Protein AF-A0A1Y2GQ17-F1 (afdb_monomer_lite)

Radius of gyration: 25.45 Å; chains: 1; bounding box: 44×24×74 Å

Foldseek 3Di:
D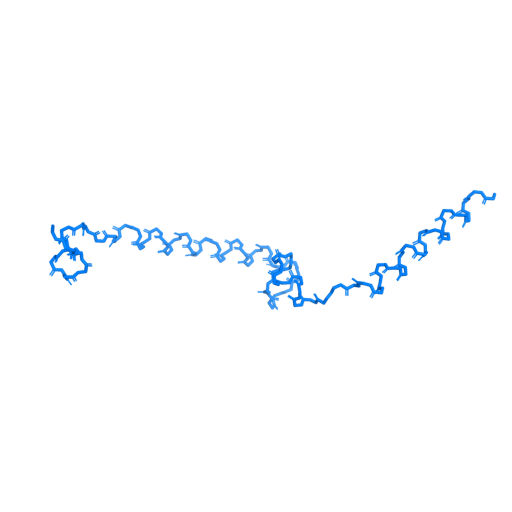VVVVVVVVVVVVVVVCVVVPDDPVVCCVVVNDPPDPDDPVCVVVVVVVVVVVVVVVVVVCVVVDDDPVVCCVVVNDPD

pLDDT: mean 91.77, std 7.82, range [54.84, 97.81]

Organism: NCBI:txid64571

Structure (mmCIF, N/CA/C/O backbone):
data_AF-A0A1Y2GQ17-F1
#
_entry.id   AF-A0A1Y2GQ17-F1
#
loop_
_atom_site.group_PDB
_atom_site.id
_atom_site.type_symbol
_atom_site.label_atom_id
_atom_site.label_alt_id
_atom_site.label_comp_id
_atom_site.label_asym_id
_atom_site.label_entity_id
_atom_site.label_seq_id
_atom_site.pdbx_PDB_ins_code
_atom_site.Cartn_x
_atom_site.Cartn_y
_atom_site.Cartn_z
_atom_site.occupancy
_atom_site.B_iso_or_equiv
_atom_site.auth_seq_id
_atom_site.auth_comp_id
_atom_site.auth_asym_id
_atom_site.auth_atom_id
_atom_site.pdbx_PDB_model_num
ATOM 1 N N . MET A 1 1 ? 29.879 15.091 -34.811 1.00 54.84 1 MET A N 1
ATOM 2 C CA . MET A 1 1 ? 30.547 14.055 -33.991 1.00 54.84 1 MET A CA 1
ATOM 3 C C . MET A 1 1 ? 30.017 13.940 -32.554 1.00 54.84 1 MET A C 1
ATOM 5 O O . MET A 1 1 ? 30.109 12.841 -32.037 1.00 54.84 1 MET A O 1
ATOM 9 N N . ALA A 1 2 ? 29.475 14.991 -31.914 1.00 61.59 2 ALA A N 1
ATOM 10 C CA . ALA A 1 2 ? 29.053 14.950 -30.497 1.00 61.59 2 ALA A CA 1
ATOM 11 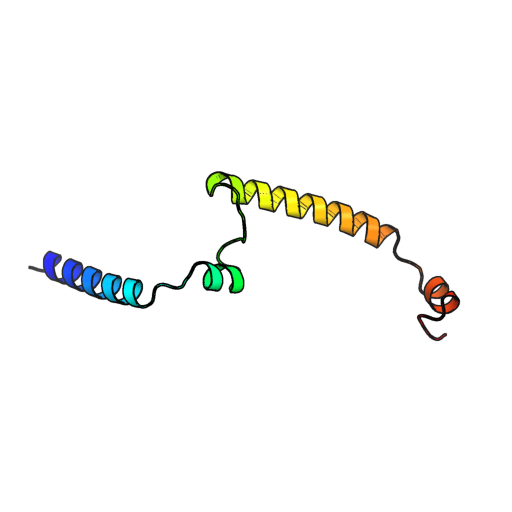C C . ALA A 1 2 ? 27.820 14.062 -30.195 1.00 61.59 2 ALA A C 1
ATOM 13 O O . ALA A 1 2 ? 27.776 13.390 -29.175 1.00 61.59 2 ALA A O 1
ATOM 14 N N . ASP A 1 3 ? 26.863 13.969 -31.119 1.00 66.69 3 ASP A N 1
ATOM 15 C CA . ASP A 1 3 ? 25.618 13.202 -30.919 1.00 66.69 3 ASP A CA 1
ATOM 16 C C . ASP A 1 3 ? 25.843 11.684 -30.713 1.00 66.69 3 ASP A C 1
ATOM 18 O O . ASP A 1 3 ? 25.138 11.014 -29.961 1.00 66.69 3 ASP A O 1
ATOM 22 N N . ASN A 1 4 ? 26.898 11.127 -31.321 1.00 72.38 4 ASN A N 1
ATOM 23 C CA . ASN A 1 4 ? 27.209 9.699 -31.216 1.00 72.38 4 ASN A CA 1
ATOM 24 C C . ASN A 1 4 ? 27.881 9.329 -29.879 1.00 72.38 4 ASN A C 1
ATOM 26 O O . ASN A 1 4 ? 27.744 8.200 -29.407 1.00 72.38 4 ASN A O 1
ATOM 30 N N . THR A 1 5 ? 28.606 10.262 -29.254 1.00 79.19 5 THR A N 1
ATOM 31 C CA . THR A 1 5 ? 29.244 10.031 -27.948 1.00 79.19 5 THR A CA 1
ATOM 32 C C . THR A 1 5 ? 28.231 10.029 -26.808 1.00 79.19 5 THR A C 1
ATOM 34 O O . THR A 1 5 ? 28.342 9.219 -25.897 1.00 79.19 5 THR A O 1
ATOM 37 N N . ASP A 1 6 ? 27.198 10.867 -26.875 1.00 81.19 6 ASP A N 1
ATOM 38 C CA . ASP A 1 6 ? 26.141 10.866 -25.856 1.00 81.19 6 ASP A CA 1
ATOM 39 C C . ASP A 1 6 ? 25.268 9.608 -25.961 1.00 81.19 6 ASP A C 1
ATOM 41 O O . ASP A 1 6 ? 24.927 8.985 -24.956 1.00 81.19 6 ASP A O 1
ATOM 45 N N . LYS A 1 7 ? 24.990 9.157 -27.191 1.00 85.12 7 LYS A N 1
ATOM 46 C CA . LYS A 1 7 ? 24.252 7.913 -27.441 1.00 85.12 7 LYS A CA 1
ATOM 47 C C . LYS A 1 7 ? 24.997 6.660 -26.970 1.00 85.12 7 LYS A C 1
ATOM 49 O O . LYS A 1 7 ? 24.373 5.745 -26.439 1.00 85.12 7 LYS A O 1
ATOM 54 N N . THR A 1 8 ? 26.312 6.604 -27.171 1.00 85.06 8 THR A N 1
ATOM 55 C CA . THR A 1 8 ? 27.141 5.471 -26.719 1.00 85.06 8 THR A CA 1
ATOM 56 C C . THR A 1 8 ? 27.211 5.408 -25.198 1.00 85.06 8 THR A C 1
ATOM 58 O O . THR A 1 8 ? 26.940 4.355 -24.631 1.00 85.06 8 THR A O 1
ATOM 61 N N . ARG A 1 9 ? 27.417 6.546 -24.529 1.00 88.06 9 ARG A N 1
ATOM 62 C CA . ARG A 1 9 ? 27.391 6.633 -23.060 1.00 88.06 9 ARG A CA 1
ATOM 63 C C . ARG A 1 9 ? 26.045 6.224 -22.464 1.00 88.06 9 ARG A C 1
ATOM 65 O O . ARG A 1 9 ? 26.008 5.433 -21.529 1.00 88.06 9 ARG A O 1
ATOM 72 N N . ALA A 1 10 ? 24.937 6.695 -23.039 1.00 90.56 10 ALA A N 1
ATOM 73 C CA . ALA A 1 10 ? 23.599 6.295 -22.599 1.00 90.56 10 ALA A CA 1
ATOM 74 C C . ALA A 1 10 ? 23.359 4.779 -22.757 1.00 90.56 10 ALA A C 1
ATOM 76 O O . ALA A 1 10 ? 22.687 4.164 -21.930 1.00 90.56 10 ALA A O 1
ATOM 77 N N . SER A 1 11 ? 23.926 4.166 -23.802 1.00 92.75 11 SER A N 1
ATOM 78 C CA . SER A 1 11 ? 23.881 2.714 -24.002 1.00 92.75 11 SER A CA 1
ATOM 79 C C . SER A 1 11 ? 24.677 1.966 -22.929 1.00 92.75 11 SER A C 1
ATOM 81 O O . SER A 1 11 ? 24.172 1.003 -22.360 1.00 92.75 11 SER A O 1
ATOM 83 N N . GLU A 1 12 ? 25.893 2.419 -22.620 1.00 92.94 12 GLU A N 1
ATOM 84 C CA . GLU A 1 12 ? 26.763 1.824 -21.592 1.00 92.94 12 GLU A CA 1
ATOM 85 C C . GLU A 1 12 ? 26.146 1.920 -20.182 1.00 92.94 12 GLU A C 1
ATOM 87 O O . GLU A 1 12 ? 26.189 0.965 -19.396 1.00 92.94 12 GLU A O 1
ATOM 92 N N . GLU A 1 13 ? 25.513 3.053 -19.864 1.00 95.12 13 GLU A N 1
ATOM 93 C CA . GLU A 1 13 ? 24.770 3.250 -18.616 1.00 95.12 13 GLU A CA 1
ATOM 94 C C . GLU A 1 13 ? 23.563 2.309 -18.532 1.00 95.12 13 GLU A C 1
ATOM 96 O O . GLU A 1 13 ? 23.387 1.614 -17.528 1.00 95.12 13 GLU A O 1
ATOM 101 N N . LEU A 1 14 ? 22.762 2.220 -19.599 1.00 94.69 14 LEU A N 1
ATOM 102 C CA . LEU A 1 14 ? 21.612 1.318 -19.652 1.00 94.69 14 LEU A CA 1
ATOM 103 C C . LEU A 1 14 ? 22.030 -0.145 -19.467 1.00 94.69 14 LEU A C 1
ATOM 105 O O . LEU A 1 14 ? 21.404 -0.862 -18.688 1.00 94.69 14 LEU A O 1
ATOM 109 N N . GLU A 1 15 ? 23.097 -0.590 -20.133 1.00 95.69 15 GLU A N 1
ATOM 110 C CA . GLU A 1 15 ? 23.637 -1.941 -19.951 1.00 95.69 15 GLU A CA 1
ATOM 111 C C . GLU A 1 15 ? 24.035 -2.209 -18.498 1.00 95.69 15 GLU A C 1
ATOM 113 O O . GLU A 1 15 ? 23.785 -3.295 -17.969 1.00 95.69 15 GLU A O 1
ATOM 118 N N . THR A 1 16 ? 24.624 -1.216 -17.833 1.00 95.88 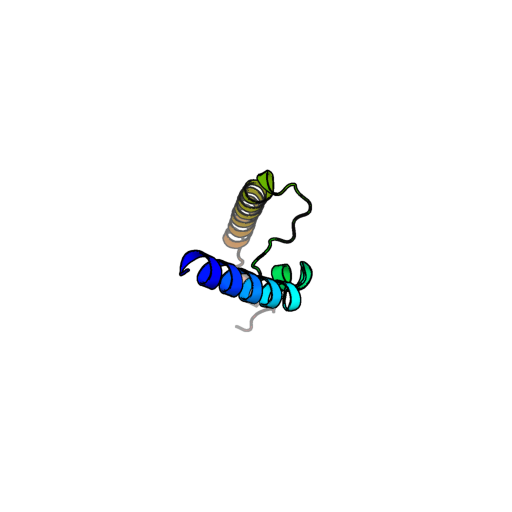16 THR A N 1
ATOM 119 C CA . THR A 1 16 ? 24.993 -1.315 -16.419 1.00 95.88 16 THR A CA 1
ATOM 120 C C . THR A 1 16 ? 23.754 -1.444 -15.532 1.00 95.88 16 THR A C 1
ATOM 122 O O . THR A 1 16 ? 23.720 -2.325 -14.669 1.00 95.88 16 THR A O 1
ATOM 125 N N . PHE A 1 17 ? 22.706 -0.649 -15.768 1.00 95.94 17 PHE A N 1
ATOM 126 C CA . PHE A 1 17 ? 21.448 -0.740 -15.018 1.00 95.94 17 PHE A CA 1
ATOM 127 C C . PHE A 1 17 ? 20.705 -2.055 -15.253 1.00 95.94 17 PHE A C 1
ATOM 129 O O . PHE A 1 17 ? 20.147 -2.616 -14.314 1.00 95.94 17 PHE A O 1
ATOM 136 N N . LEU A 1 18 ? 20.719 -2.579 -16.481 1.00 95.56 18 LEU A N 1
ATOM 137 C CA . LEU A 1 18 ? 20.083 -3.857 -16.800 1.00 95.56 18 LEU A CA 1
ATOM 138 C C . LEU A 1 18 ? 20.771 -5.034 -16.098 1.00 95.56 18 LEU A C 1
ATOM 140 O O . LEU A 1 18 ? 20.081 -5.945 -15.647 1.00 95.56 18 LEU A O 1
ATOM 144 N N . LYS A 1 19 ? 22.104 -5.000 -15.953 1.00 95.75 19 LYS A N 1
ATOM 145 C CA . LYS A 1 19 ? 22.871 -6.016 -15.205 1.00 95.75 19 LYS A CA 1
ATOM 146 C C . LYS A 1 19 ? 22.559 -6.022 -13.706 1.00 95.75 19 LYS A C 1
ATOM 148 O O . LYS A 1 19 ? 22.623 -7.077 -13.090 1.00 95.75 19 LYS A O 1
ATOM 153 N N . HIS A 1 20 ? 22.225 -4.865 -13.136 1.00 94.75 20 HIS A N 1
ATOM 154 C CA . HIS A 1 20 ? 21.922 -4.696 -11.709 1.00 94.75 20 HIS A CA 1
ATOM 155 C C . HIS A 1 20 ? 20.423 -4.500 -11.456 1.00 94.75 20 HIS A C 1
ATOM 157 O O . HIS A 1 20 ? 20.033 -3.885 -10.463 1.00 94.75 20 HIS A O 1
ATOM 163 N N . ARG A 1 21 ? 19.570 -4.953 -12.380 1.00 96.00 21 ARG A N 1
ATOM 164 C CA . ARG A 1 21 ? 18.129 -4.757 -12.271 1.00 96.00 21 ARG A CA 1
ATOM 165 C C . ARG A 1 21 ? 17.593 -5.571 -11.083 1.00 96.00 21 ARG A C 1
ATOM 167 O O . ARG A 1 21 ? 17.733 -6.789 -11.114 1.00 96.00 21 ARG A O 1
ATOM 174 N N . PRO A 1 22 ? 16.963 -4.930 -10.084 1.00 96.00 22 PRO A N 1
ATOM 175 C CA . PRO A 1 22 ? 16.402 -5.633 -8.938 1.00 96.00 22 PRO A CA 1
ATOM 176 C C . PRO A 1 22 ? 15.174 -6.455 -9.335 1.00 96.00 22 PRO A C 1
ATOM 178 O O . PRO A 1 22 ? 14.420 -6.083 -10.247 1.00 96.00 22 PRO A O 1
ATOM 181 N N . ASP A 1 23 ? 14.953 -7.546 -8.608 1.00 96.00 23 ASP A N 1
ATOM 182 C CA . ASP A 1 23 ? 13.787 -8.406 -8.777 1.00 96.00 23 ASP A CA 1
ATOM 183 C C . ASP A 1 23 ? 12.513 -7.756 -8.218 1.00 96.00 23 ASP A C 1
ATOM 185 O O . ASP A 1 23 ? 12.546 -6.846 -7.383 1.00 96.00 23 ASP A O 1
ATOM 189 N N . ARG A 1 24 ? 11.343 -8.239 -8.663 1.00 93.38 24 ARG A N 1
ATOM 190 C CA . ARG A 1 24 ? 10.044 -7.732 -8.175 1.00 93.38 24 ARG A CA 1
ATOM 191 C C . ARG A 1 24 ? 9.937 -7.848 -6.653 1.00 93.38 24 ARG A C 1
ATOM 193 O O . ARG A 1 24 ? 9.413 -6.939 -6.019 1.00 93.38 24 ARG A O 1
ATOM 200 N N . GLU A 1 25 ? 10.391 -8.962 -6.095 1.00 94.94 25 GLU A N 1
ATOM 201 C CA . GLU A 1 25 ? 10.311 -9.268 -4.662 1.00 94.94 25 GLU A CA 1
ATOM 202 C C . GLU A 1 25 ? 11.119 -8.268 -3.830 1.00 94.94 25 GLU A C 1
ATOM 204 O O . GLU A 1 25 ? 10.589 -7.708 -2.874 1.00 94.94 25 GLU A O 1
ATOM 209 N N . GLU A 1 26 ? 12.337 -7.936 -4.264 1.00 95.81 26 GLU A N 1
ATOM 210 C CA . GLU A 1 26 ? 13.180 -6.927 -3.613 1.00 95.81 26 GLU A CA 1
ATOM 211 C C . GLU A 1 26 ? 12.516 -5.540 -3.625 1.00 95.81 26 GLU A C 1
ATOM 213 O O . GLU A 1 26 ? 12.541 -4.803 -2.636 1.00 95.81 26 GLU A O 1
ATOM 218 N N . LEU A 1 27 ? 11.875 -5.175 -4.739 1.00 95.88 27 LEU A N 1
ATOM 219 C CA . LEU A 1 27 ? 11.138 -3.914 -4.842 1.00 95.88 27 LEU A CA 1
ATOM 220 C C . LEU A 1 27 ? 9.905 -3.879 -3.928 1.00 95.88 27 LEU A C 1
ATOM 222 O O . LEU A 1 27 ? 9.551 -2.805 -3.436 1.00 95.88 27 LEU A O 1
ATOM 226 N N . VAL A 1 28 ? 9.250 -5.021 -3.705 1.00 94.50 28 VAL A N 1
ATOM 227 C CA . VAL A 1 28 ? 8.123 -5.148 -2.769 1.00 94.50 28 VAL A CA 1
ATOM 228 C C . VAL A 1 28 ? 8.602 -5.044 -1.323 1.00 94.50 28 VAL A C 1
ATOM 230 O O . VAL A 1 28 ? 8.031 -4.279 -0.548 1.00 94.50 28 VAL A O 1
ATOM 233 N N . GLU A 1 29 ? 9.684 -5.736 -0.966 1.00 95.38 29 GLU A N 1
ATOM 234 C CA . GLU A 1 29 ? 10.284 -5.682 0.373 1.00 95.38 29 GLU A CA 1
ATOM 235 C C . GLU A 1 29 ? 10.709 -4.252 0.738 1.00 95.38 29 GLU A C 1
ATOM 237 O O . GLU A 1 29 ? 10.395 -3.736 1.815 1.00 95.38 29 GLU A O 1
ATOM 242 N N . LYS A 1 30 ? 11.325 -3.548 -0.217 1.00 96.44 30 LYS A N 1
ATOM 243 C CA . LYS A 1 30 ? 11.698 -2.134 -0.081 1.00 96.44 30 LYS A CA 1
ATOM 244 C C . LYS A 1 30 ? 10.506 -1.168 -0.121 1.00 96.44 30 LYS A C 1
ATOM 246 O O . LYS A 1 30 ? 10.718 0.041 -0.076 1.00 96.44 30 LYS A O 1
ATOM 251 N N . ASN A 1 31 ? 9.267 -1.664 -0.200 1.00 93.00 31 ASN A N 1
ATOM 252 C CA . ASN A 1 31 ? 8.033 -0.875 -0.298 1.00 93.00 31 ASN A CA 1
ATOM 253 C C . ASN A 1 31 ? 7.991 0.092 -1.501 1.00 93.00 31 ASN A C 1
ATOM 255 O O . ASN A 1 31 ? 7.261 1.086 -1.486 1.00 93.00 31 ASN A O 1
ATOM 259 N N . ILE A 1 32 ? 8.749 -0.204 -2.561 1.00 94.25 32 ILE A N 1
ATOM 260 C CA . ILE A 1 32 ? 8.744 0.555 -3.820 1.00 94.25 32 ILE A CA 1
ATOM 261 C C . ILE A 1 32 ? 7.570 0.097 -4.689 1.00 94.25 32 ILE A C 1
ATOM 263 O O . ILE A 1 32 ? 6.793 0.919 -5.175 1.00 94.25 32 ILE A O 1
ATOM 267 N N . LEU A 1 33 ? 7.423 -1.219 -4.870 1.00 92.56 33 LEU A N 1
ATOM 268 C CA . LEU A 1 33 ? 6.248 -1.821 -5.495 1.00 92.56 33 LEU A CA 1
ATOM 269 C C . LEU A 1 33 ? 5.262 -2.267 -4.419 1.00 92.56 33 LEU A C 1
ATOM 271 O O . LEU A 1 33 ? 5.643 -2.810 -3.387 1.00 92.56 33 LEU A O 1
ATOM 275 N N . LYS A 1 34 ? 3.971 -2.069 -4.677 1.00 89.81 34 LYS A N 1
ATOM 276 C CA . LYS A 1 34 ? 2.918 -2.626 -3.827 1.00 89.81 34 LYS A CA 1
ATOM 277 C C . LYS A 1 34 ? 2.757 -4.103 -4.154 1.00 89.81 34 LYS A C 1
ATOM 279 O O . LYS A 1 34 ? 2.701 -4.465 -5.333 1.00 89.81 34 LYS A O 1
ATOM 284 N N . ASP A 1 35 ? 2.635 -4.941 -3.128 1.00 89.31 35 ASP A N 1
ATOM 285 C CA . ASP A 1 35 ? 2.271 -6.335 -3.350 1.00 89.31 35 ASP A CA 1
ATOM 286 C C . ASP A 1 35 ? 0.779 -6.430 -3.665 1.00 89.31 35 ASP A C 1
ATOM 288 O O . ASP A 1 35 ? -0.086 -6.492 -2.791 1.00 89.31 35 ASP A O 1
ATOM 292 N N . SER A 1 36 ? 0.476 -6.311 -4.950 1.00 88.19 36 SER A N 1
ATOM 293 C CA . SER A 1 36 ? -0.878 -6.371 -5.466 1.00 88.19 36 SER A CA 1
ATOM 294 C C . SER A 1 36 ? -0.942 -7.305 -6.662 1.00 88.19 36 SER A C 1
ATOM 296 O O . SER A 1 36 ? -0.062 -7.305 -7.528 1.00 88.19 36 SER A O 1
ATOM 298 N N . HIS A 1 37 ? -2.022 -8.081 -6.705 1.00 88.50 37 HIS A N 1
ATOM 299 C CA . HIS A 1 37 ? -2.389 -8.926 -7.836 1.00 88.50 37 HIS A CA 1
ATOM 300 C C . HIS A 1 37 ? -3.321 -8.211 -8.825 1.00 88.50 37 HIS A C 1
ATOM 302 O O . HIS A 1 37 ? -3.693 -8.798 -9.841 1.00 88.50 37 HIS A O 1
ATOM 308 N N . VAL A 1 38 ? -3.714 -6.959 -8.553 1.00 92.06 38 VAL A N 1
ATOM 309 C CA . VAL A 1 38 ? -4.564 -6.190 -9.468 1.00 92.06 38 VAL A CA 1
ATOM 310 C C . VAL A 1 38 ? -3.748 -5.547 -10.589 1.00 92.06 38 VAL A C 1
ATOM 312 O O . VAL A 1 38 ? -2.539 -5.320 -10.479 1.00 92.06 38 VAL A O 1
ATOM 315 N N . ALA A 1 39 ? -4.433 -5.218 -11.684 1.00 92.88 39 ALA A N 1
ATOM 316 C CA . ALA A 1 39 ? -3.825 -4.526 -12.813 1.00 92.88 39 ALA A CA 1
ATOM 317 C C . ALA A 1 39 ? -3.161 -3.199 -12.376 1.00 92.88 39 ALA A C 1
ATOM 319 O O . ALA A 1 39 ? -3.718 -2.505 -11.518 1.00 92.88 39 ALA A O 1
ATOM 320 N N . PRO A 1 40 ? -2.039 -2.777 -13.000 1.00 91.38 40 PRO A N 1
ATOM 321 C CA . PRO A 1 40 ? -1.298 -1.573 -12.598 1.00 91.38 40 PRO A CA 1
ATOM 322 C C . PRO A 1 40 ? -2.151 -0.300 -12.504 1.00 91.38 40 PRO A C 1
ATOM 324 O O . PRO A 1 40 ? -1.965 0.513 -11.603 1.00 91.38 40 PRO A O 1
ATOM 327 N N . ALA A 1 41 ? -3.142 -0.152 -13.389 1.00 94.38 41 ALA A N 1
ATOM 328 C CA . ALA A 1 41 ? -4.049 0.996 -13.394 1.00 94.38 41 ALA A CA 1
ATOM 329 C C . ALA A 1 41 ? -4.973 1.066 -12.160 1.00 94.38 41 ALA A C 1
ATOM 331 O O . ALA A 1 41 ? -5.453 2.144 -11.815 1.00 94.38 41 ALA A O 1
ATOM 332 N N . LEU A 1 42 ? -5.226 -0.065 -11.492 1.00 95.00 42 LEU A N 1
ATOM 333 C CA . LEU A 1 42 ? -6.153 -0.175 -10.361 1.00 95.00 42 LEU A CA 1
ATOM 334 C C . LEU A 1 42 ? -5.454 -0.187 -8.998 1.00 95.00 42 LEU A C 1
ATOM 336 O O . LEU A 1 42 ? -6.121 0.027 -7.989 1.00 95.00 42 LEU A O 1
ATOM 340 N N . GLN A 1 43 ? -4.132 -0.382 -8.950 1.00 93.81 43 GLN A N 1
ATOM 341 C CA . GLN A 1 43 ? -3.372 -0.501 -7.696 1.00 93.81 43 GLN A CA 1
ATOM 342 C C . GLN A 1 43 ? -3.590 0.693 -6.762 1.00 93.81 43 GLN A C 1
ATOM 344 O O . GLN A 1 43 ? -3.796 0.520 -5.565 1.00 93.81 43 GLN A O 1
ATOM 349 N N . ARG A 1 44 ? -3.640 1.909 -7.320 1.00 92.56 44 ARG A N 1
ATOM 350 C CA . ARG A 1 44 ? -3.912 3.122 -6.537 1.00 92.56 44 ARG A CA 1
ATOM 351 C C . ARG A 1 44 ? -5.287 3.079 -5.867 1.00 92.56 44 ARG A C 1
ATOM 353 O O . ARG A 1 44 ? -5.415 3.431 -4.702 1.00 92.56 44 ARG A O 1
ATOM 360 N N . LYS A 1 45 ? -6.317 2.648 -6.600 1.00 95.06 45 LYS A N 1
ATOM 361 C CA . LYS A 1 45 ? -7.688 2.565 -6.079 1.00 95.06 45 LYS A CA 1
ATOM 362 C C . LYS A 1 45 ? -7.846 1.461 -5.045 1.00 95.06 45 LYS A C 1
ATOM 364 O O . LYS A 1 45 ? -8.555 1.650 -4.063 1.00 95.06 45 LYS A O 1
ATOM 369 N N . GLU A 1 46 ? -7.155 0.344 -5.237 1.00 94.88 46 GLU A N 1
ATOM 370 C CA . GLU A 1 46 ? -7.075 -0.710 -4.233 1.00 94.88 46 GLU A CA 1
ATOM 371 C C . GLU A 1 46 ? -6.430 -0.200 -2.932 1.00 94.88 46 GLU A C 1
ATOM 373 O O . GLU A 1 46 ? -6.964 -0.445 -1.853 1.00 94.88 46 GLU A O 1
ATOM 378 N N . GLU A 1 47 ? -5.316 0.533 -3.016 1.00 93.56 47 GLU A N 1
ATOM 379 C CA . GLU A 1 47 ? -4.632 1.092 -1.843 1.00 93.56 47 GLU A CA 1
ATOM 380 C C . GLU A 1 47 ? -5.496 2.121 -1.102 1.00 93.56 47 GLU A C 1
ATOM 382 O O . GLU A 1 47 ? -5.616 2.049 0.122 1.00 93.56 47 GLU A O 1
ATOM 387 N N . GLU A 1 48 ? -6.151 3.030 -1.831 1.00 95.38 48 GLU A N 1
ATOM 388 C CA . GLU A 1 48 ? -7.104 3.993 -1.261 1.00 95.38 48 GLU A CA 1
ATOM 389 C C . GLU A 1 48 ? -8.224 3.278 -0.483 1.00 95.38 48 GLU A C 1
ATOM 391 O O . GLU A 1 48 ? -8.525 3.648 0.654 1.00 95.38 48 GLU A O 1
ATOM 396 N N . LEU A 1 49 ? -8.798 2.213 -1.055 1.00 95.88 49 LEU A N 1
ATOM 397 C CA . LEU A 1 49 ? -9.843 1.425 -0.401 1.00 95.88 49 LEU A CA 1
ATOM 398 C C . LEU A 1 49 ? -9.324 0.699 0.845 1.00 95.88 49 LEU A C 1
ATOM 400 O O . LEU A 1 49 ? -9.944 0.792 1.904 1.00 95.88 49 LEU A O 1
ATOM 404 N N . LYS A 1 50 ? -8.186 -0.002 0.737 1.00 95.19 50 LYS A N 1
ATOM 405 C CA . LYS A 1 50 ? -7.561 -0.713 1.867 1.00 95.19 50 LYS A CA 1
ATOM 406 C C . LYS A 1 50 ? -7.278 0.240 3.023 1.00 95.19 50 LYS A C 1
ATOM 408 O O . LYS A 1 50 ? -7.531 -0.099 4.177 1.00 95.19 50 LYS A O 1
ATOM 413 N N . ARG A 1 51 ? -6.785 1.442 2.715 1.00 96.62 51 ARG A N 1
ATOM 414 C CA . ARG A 1 51 ? -6.527 2.478 3.713 1.00 96.62 51 ARG A CA 1
ATOM 415 C C . ARG A 1 51 ? -7.814 2.940 4.394 1.00 96.62 51 ARG A C 1
ATOM 417 O O . ARG A 1 51 ? -7.848 2.950 5.617 1.00 96.62 51 ARG A O 1
ATOM 424 N N . SER A 1 52 ? -8.859 3.265 3.631 1.00 97.69 52 SER A N 1
ATOM 425 C CA . SER A 1 52 ? -10.149 3.690 4.196 1.00 97.69 52 SER A CA 1
ATOM 426 C C . SER A 1 52 ? -10.740 2.625 5.123 1.00 97.69 52 SER A C 1
ATOM 428 O O . SER A 1 52 ? -11.136 2.926 6.243 1.00 97.69 52 SER A O 1
ATOM 430 N N . GLN A 1 53 ? -10.732 1.359 4.697 1.00 97.50 53 GLN A N 1
ATOM 431 C CA . GLN A 1 53 ? -11.219 0.244 5.515 1.00 97.50 53 GLN A CA 1
ATOM 432 C C . GLN A 1 53 ? -10.418 0.085 6.812 1.00 97.50 53 GLN A C 1
ATOM 434 O O . GLN A 1 53 ? -10.985 -0.199 7.868 1.00 97.50 53 GLN A O 1
ATOM 439 N N . LEU A 1 54 ? -9.095 0.260 6.739 1.00 97.44 54 LEU A N 1
ATOM 440 C CA . LEU A 1 54 ? -8.232 0.202 7.911 1.00 97.44 54 LEU A CA 1
ATOM 441 C C . LEU A 1 54 ? -8.508 1.368 8.864 1.00 97.44 54 LEU A C 1
ATOM 443 O O . LEU A 1 54 ? -8.573 1.147 10.07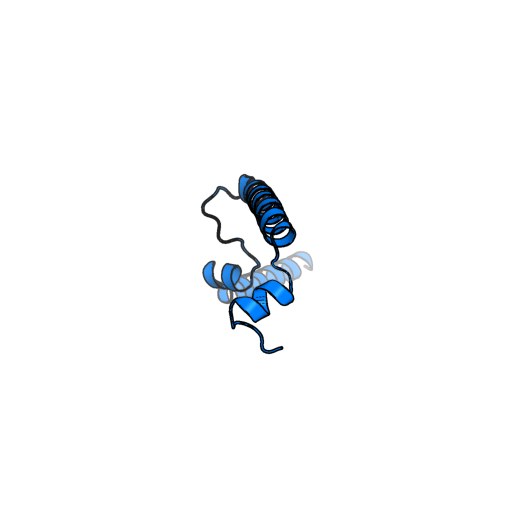0 1.00 97.44 54 LEU A O 1
ATOM 447 N N . GLU A 1 55 ? -8.694 2.581 8.345 1.00 97.81 55 GLU A N 1
ATOM 448 C CA . GLU A 1 55 ? -9.051 3.760 9.141 1.00 97.81 55 GLU A CA 1
ATOM 449 C C . GLU A 1 55 ? -10.370 3.531 9.89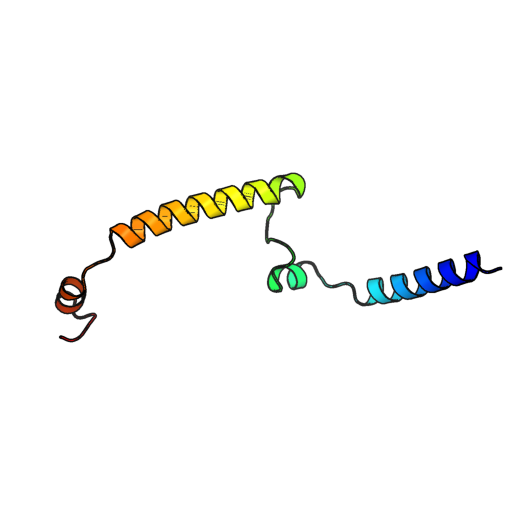5 1.00 97.81 55 GLU A C 1
ATOM 451 O O . GLU A 1 55 ? -10.412 3.705 11.113 1.00 97.81 55 GLU A O 1
ATOM 456 N N . ASP A 1 56 ? -11.409 3.032 9.224 1.00 97.19 56 ASP A N 1
ATOM 457 C CA . ASP A 1 56 ? -12.706 2.731 9.848 1.00 97.19 56 ASP A CA 1
ATOM 458 C C . ASP A 1 56 ? -12.596 1.656 10.945 1.00 97.19 56 ASP A C 1
ATOM 460 O O . ASP A 1 56 ? -13.148 1.785 12.048 1.00 97.19 56 ASP A O 1
ATOM 464 N N . LEU A 1 57 ? -11.831 0.596 10.671 1.00 97.06 57 LEU A N 1
ATOM 465 C CA . LEU A 1 57 ? -11.590 -0.487 11.621 1.00 97.06 57 LEU A CA 1
ATOM 466 C C . LEU A 1 57 ? -10.793 -0.007 12.840 1.00 97.06 57 LEU A C 1
ATOM 468 O O . LEU A 1 57 ? -11.117 -0.372 13.973 1.00 97.06 57 LEU A O 1
ATOM 472 N N . LEU A 1 58 ? -9.758 0.806 12.629 1.00 97.31 58 LEU A N 1
ATOM 473 C CA . LEU A 1 58 ? -8.957 1.375 13.709 1.00 97.31 58 LEU A CA 1
ATOM 474 C C . LEU A 1 58 ? -9.782 2.344 14.551 1.00 97.31 58 LEU A C 1
ATOM 476 O O . LEU A 1 58 ? -9.737 2.246 15.775 1.00 97.31 58 LEU A O 1
ATOM 480 N N . ASN A 1 59 ? -10.590 3.203 13.927 1.00 97.12 59 ASN A N 1
ATOM 481 C CA . ASN A 1 59 ? -11.497 4.104 14.634 1.00 97.12 59 ASN A CA 1
ATOM 482 C C . ASN A 1 59 ? -12.425 3.327 15.571 1.00 97.12 59 ASN A C 1
ATOM 484 O O . ASN A 1 59 ? -12.519 3.651 16.752 1.00 97.12 59 ASN A O 1
ATOM 488 N N . THR A 1 60 ? -13.031 2.244 15.082 1.00 95.69 60 THR A N 1
ATOM 489 C CA . THR A 1 60 ? -13.901 1.381 15.897 1.00 95.69 60 THR A CA 1
ATOM 490 C C . THR A 1 60 ? -13.155 0.730 17.068 1.00 95.69 60 THR A C 1
ATOM 492 O O . THR A 1 60 ? -13.679 0.640 18.176 1.00 95.69 60 THR A O 1
ATOM 495 N N . LYS A 1 61 ? -11.910 0.282 16.861 1.00 95.75 61 LYS A N 1
ATOM 496 C CA . LYS A 1 61 ? -11.100 -0.317 17.937 1.00 95.75 61 LYS A CA 1
ATOM 497 C C . LYS A 1 61 ? -10.647 0.706 18.974 1.00 95.75 61 LYS A C 1
ATOM 499 O O . LYS A 1 61 ? -10.575 0.388 20.158 1.00 95.75 61 LYS A O 1
ATOM 504 N N . ILE A 1 62 ? -10.329 1.921 18.538 1.00 95.50 62 ILE A N 1
ATOM 505 C CA . ILE A 1 62 ? -9.880 3.003 19.416 1.00 95.50 62 ILE A CA 1
ATOM 506 C C . ILE A 1 62 ? -11.045 3.520 20.264 1.00 95.50 62 ILE A C 1
ATOM 508 O O . ILE A 1 62 ? -10.853 3.770 21.451 1.00 95.50 62 ILE A O 1
ATOM 512 N N . THR A 1 63 ? -12.254 3.637 19.705 1.00 94.69 63 THR A N 1
ATOM 513 C CA . THR A 1 63 ? -13.438 4.057 20.477 1.00 94.69 63 THR A CA 1
ATOM 514 C C . THR A 1 63 ? -13.824 3.037 21.545 1.00 94.69 63 THR A C 1
ATOM 516 O O . THR A 1 63 ? -14.297 3.418 22.610 1.00 94.69 63 THR A O 1
ATOM 519 N N . GLN A 1 64 ? -13.569 1.750 21.299 1.00 94.12 64 GLN A N 1
ATOM 520 C CA . GLN A 1 64 ? -13.779 0.660 22.257 1.00 94.12 64 GLN A CA 1
ATOM 521 C C . GLN A 1 64 ? -12.565 0.396 23.162 1.00 94.12 64 GLN A C 1
ATOM 523 O O . GLN A 1 64 ? -12.499 -0.647 23.819 1.00 94.12 64 GLN A O 1
ATOM 528 N N . ARG A 1 65 ? -11.578 1.300 23.197 1.00 94.88 65 ARG A N 1
ATOM 529 C CA . ARG A 1 65 ? -10.371 1.106 24.002 1.00 94.88 65 ARG A CA 1
ATOM 530 C C . ARG A 1 65 ? -10.745 0.993 25.491 1.00 94.88 65 ARG A C 1
ATOM 532 O O . ARG A 1 65 ? -11.348 1.922 26.026 1.00 94.88 65 ARG A O 1
ATOM 539 N N . PRO A 1 66 ? -10.378 -0.107 26.175 1.00 94.81 66 PRO A N 1
ATOM 540 C CA . PRO A 1 66 ? -10.679 -0.275 27.592 1.00 94.81 66 PRO A CA 1
ATOM 541 C C . PRO A 1 66 ? -9.950 0.773 28.438 1.00 94.81 66 PRO A C 1
ATOM 543 O O . PRO A 1 66 ? -8.832 1.187 28.113 1.00 94.81 66 PRO A O 1
ATOM 546 N N . THR A 1 67 ? -10.585 1.183 29.535 1.00 93.56 67 THR A N 1
ATOM 547 C CA . THR A 1 67 ? -9.978 2.069 30.532 1.00 93.56 67 THR A CA 1
ATOM 548 C C . THR A 1 67 ? -8.875 1.342 31.300 1.00 93.56 67 THR A C 1
ATOM 550 O O . THR A 1 67 ? -8.813 0.112 31.321 1.00 93.56 67 THR A O 1
ATOM 553 N N . VAL A 1 68 ? -7.993 2.108 31.944 1.00 93.12 68 VAL A N 1
ATOM 554 C CA . VAL A 1 68 ? -6.898 1.554 32.759 1.00 93.12 68 VAL A CA 1
ATOM 555 C C . VAL A 1 68 ? -7.450 0.682 33.889 1.00 93.12 68 VAL A C 1
ATOM 557 O O . VAL A 1 68 ? -6.971 -0.426 34.094 1.00 93.12 68 VAL A O 1
ATOM 560 N N . GLU A 1 69 ? -8.522 1.127 34.542 1.00 93.44 69 GLU A N 1
ATOM 561 C CA . GLU A 1 69 ? -9.229 0.382 35.593 1.00 93.44 69 GLU A CA 1
ATOM 562 C C . GLU A 1 69 ? -9.694 -0.999 35.104 1.00 93.44 69 GLU A C 1
ATOM 564 O O . GLU A 1 69 ? -9.431 -2.0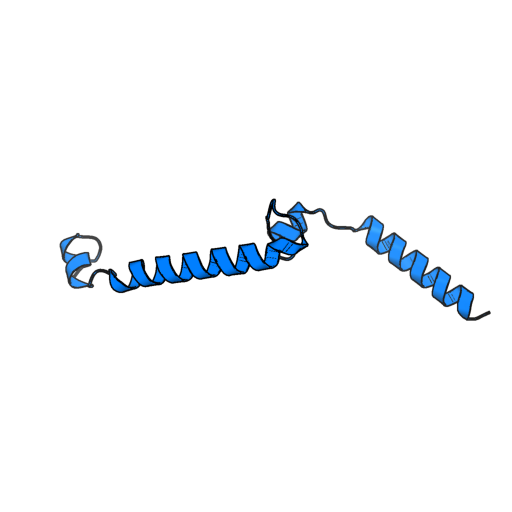11 35.749 1.00 93.44 69 GLU A O 1
ATOM 569 N N . ALA A 1 70 ? -10.297 -1.062 33.910 1.00 92.38 70 ALA A N 1
ATOM 570 C CA . ALA A 1 70 ? -10.745 -2.318 33.310 1.00 92.38 70 ALA A CA 1
ATOM 571 C C . ALA A 1 70 ? -9.580 -3.256 32.939 1.00 92.38 70 ALA A C 1
ATOM 573 O O . ALA A 1 70 ? -9.769 -4.467 32.826 1.00 92.38 70 ALA A O 1
ATOM 574 N N . LEU A 1 71 ? -8.377 -2.721 32.712 1.00 94.50 71 LEU A N 1
ATOM 575 C CA . LEU A 1 71 ? -7.173 -3.521 32.474 1.00 94.50 71 LEU A CA 1
ATOM 576 C C . LEU A 1 71 ? -6.573 -4.059 33.783 1.00 94.50 71 LEU A C 1
ATOM 578 O O . LEU A 1 71 ? -6.080 -5.188 33.787 1.00 94.50 71 LEU A O 1
ATOM 582 N N . VAL A 1 72 ? -6.658 -3.293 34.876 1.00 94.94 72 VAL A N 1
ATOM 583 C CA . VAL A 1 72 ? -6.265 -3.732 36.227 1.00 94.94 72 VAL A CA 1
ATOM 584 C C . VAL A 1 72 ? -7.197 -4.836 36.730 1.00 94.94 72 VAL A C 1
ATOM 586 O O . VAL A 1 72 ? -6.728 -5.878 37.177 1.00 94.94 72 VAL A O 1
ATOM 589 N N . GLU A 1 73 ? -8.516 -4.684 36.560 1.00 94.25 73 GLU A N 1
ATOM 590 C CA . GLU A 1 73 ? -9.501 -5.722 36.920 1.00 94.25 73 GLU A CA 1
ATOM 591 C C . GLU A 1 73 ? -9.244 -7.042 36.172 1.00 94.25 73 GLU A C 1
ATOM 593 O O . GLU A 1 73 ? -9.335 -8.136 36.732 1.00 94.25 73 GLU A O 1
ATOM 598 N N . LYS A 1 74 ? -8.842 -6.950 34.901 1.00 93.19 74 LYS A N 1
ATOM 599 C CA . LYS A 1 74 ? -8.479 -8.110 34.076 1.00 93.19 74 LYS A CA 1
ATOM 600 C C . LYS A 1 74 ? -7.091 -8.681 34.383 1.00 93.19 74 LYS A C 1
ATOM 602 O O . LYS A 1 74 ? -6.676 -9.603 33.686 1.00 93.19 74 LYS A O 1
ATOM 607 N N . HIS A 1 75 ? -6.392 -8.162 35.397 1.00 90.81 75 HIS A N 1
ATOM 608 C CA . HIS A 1 75 ? -5.044 -8.577 35.796 1.00 90.81 75 HIS A CA 1
ATOM 609 C C . HIS A 1 75 ? -4.013 -8.465 34.652 1.00 90.81 75 HIS A C 1
ATOM 611 O O . HIS A 1 75 ? -3.052 -9.228 34.587 1.00 90.81 75 HIS A O 1
ATOM 617 N N . ILE A 1 76 ? -4.228 -7.526 33.719 1.00 93.88 76 ILE A N 1
ATOM 618 C CA . ILE A 1 76 ? -3.297 -7.220 32.618 1.00 93.88 76 ILE A CA 1
ATOM 619 C C . ILE A 1 76 ? -2.303 -6.134 33.052 1.00 93.88 76 ILE A C 1
ATOM 621 O O . ILE A 1 76 ? -1.153 -6.142 32.620 1.00 93.88 76 ILE A O 1
ATOM 625 N N . LEU A 1 77 ? -2.753 -5.197 33.893 1.00 90.94 77 LEU A N 1
ATOM 626 C CA . LEU A 1 77 ? -1.934 -4.160 34.520 1.00 90.94 77 LEU A CA 1
ATOM 627 C C . LEU A 1 77 ? -1.961 -4.338 36.042 1.00 90.94 77 LEU A C 1
ATOM 629 O O . LEU A 1 77 ? -2.989 -4.726 36.594 1.00 90.94 77 LEU A O 1
ATOM 633 N N . GLU A 1 78 ? -0.850 -4.040 36.711 1.00 85.44 78 GLU A N 1
ATOM 634 C CA . GLU A 1 78 ? -0.822 -3.902 38.171 1.00 85.44 78 GLU A CA 1
ATOM 635 C C . GLU A 1 78 ? -1.324 -2.507 38.576 1.00 85.44 78 GLU A C 1
ATOM 637 O O . GLU A 1 78 ? -1.211 -1.556 37.796 1.00 85.44 78 GLU A O 1
ATOM 642 N N . ALA A 1 79 ? -1.930 -2.421 39.763 1.00 72.81 79 ALA A N 1
ATOM 643 C CA . ALA A 1 79 ? -2.495 -1.191 40.321 1.00 72.81 79 ALA A CA 1
ATOM 644 C C . ALA A 1 79 ? -1.417 -0.234 40.849 1.00 72.81 79 ALA A C 1
ATOM 646 O O . ALA A 1 79 ? -0.462 -0.723 41.495 1.00 72.81 79 ALA A O 1
#

InterPro domains:
  IPR004018 RPEL repeat [PF02755] (18-36)
  IPR004018 RPEL repeat [PF02755] (58-78)
  IPR004018 RPEL repeat [PS51073] (12-37)
  IPR004018 RPEL repeat [PS51073] (56-79)
  IPR004018 RPEL repeat [SM00707] (12-37)
  IPR004018 RPEL repeat [SM00707] (56-78)
  IPR043451 Myocardin-like [PTHR22793] (8-77)

Secondary structure (DSSP, 8-state):
-HHHHHHHHHHHHHHHHHHTPPPHHHHHHTTSS----S-TTTHHHHHHHHHHHHHHHHHHHHHTPPPHHHHHHTTSS--

Sequence (79 aa):
MADNTDKTRASEELETFLKHRPDREELVEKNILKDSHVAPALQRKEEELKRSQLEDLLNTKITQRPTVEALVEKHILEA